Protein AF-A0A7I7LK63-F1 (afdb_monomer)

Radius of gyration: 20.05 Å; Cα contacts (8 Å, |Δi|>4): 182; chains: 1; bounding box: 41×35×53 Å

Mean predicted aligned error: 5.94 Å

Organism: NCBI:txid133549

pLDDT: mean 91.21, std 10.91, range [33.16, 98.38]

Sequence (149 aa):
MPTTNDNTATTWRDLADQLSADERAAFEHLENLAMPTAVLLDRARLEIEGRLVDIACADIPVPADATWVGKWEKNLKRDGYSRLLVWRESREPSMAVDIDGDQQCDGTVTRYISAYLGDEPKFSSSQARKLAAMLVEAADALDAMGGAI

Secondary structure (DSSP, 8-state):
------TT--SGGGGTTSS-HHHHHHHHHHHHTT--HHHHHHHHHHHHHHHHHHHHTTTSPPPTT-SEEEEEEE-SSSSSEEEEEEEEEEEETTEEEEEEEEEETTS-EEEEEEEEE-S-S---HHHHHHHHHHHHHHHHHHHHTT---

Structure (mmCIF, N/CA/C/O backbone):
data_AF-A0A7I7LK63-F1
#
_entry.id   AF-A0A7I7LK63-F1
#
loop_
_atom_site.group_PDB
_atom_site.id
_atom_site.type_symbol
_atom_site.label_atom_id
_atom_site.label_alt_id
_atom_site.label_comp_id
_atom_site.label_asym_id
_atom_site.label_entity_id
_atom_site.label_seq_id
_atom_site.pdbx_PDB_ins_code
_atom_site.Cartn_x
_atom_site.Cartn_y
_atom_site.Cartn_z
_atom_site.occupancy
_atom_site.B_iso_or_equiv
_atom_site.auth_seq_id
_atom_site.auth_comp_id
_atom_site.auth_asym_id
_atom_site.auth_atom_id
_atom_site.pdbx_PDB_model_num
ATOM 1 N N . MET A 1 1 ? 7.665 -17.507 -10.226 1.00 33.16 1 MET A N 1
ATOM 2 C CA . MET A 1 1 ? 8.318 -17.344 -11.546 1.00 33.16 1 MET A CA 1
ATOM 3 C C . MET A 1 1 ? 9.449 -16.341 -11.395 1.00 33.16 1 MET A C 1
ATOM 5 O O . MET A 1 1 ? 9.231 -15.380 -10.669 1.00 33.16 1 MET A O 1
ATOM 9 N N . PRO A 1 2 ? 10.636 -16.538 -11.989 1.00 42.31 2 PRO A N 1
ATOM 10 C CA . PRO A 1 2 ? 11.713 -15.570 -11.844 1.00 42.31 2 PRO A CA 1
ATOM 11 C C . PRO A 1 2 ? 11.460 -14.372 -12.771 1.00 42.31 2 PRO A C 1
ATOM 13 O O . PRO A 1 2 ? 11.497 -14.501 -13.994 1.00 42.31 2 PRO A O 1
ATOM 16 N N . THR A 1 3 ? 11.180 -13.213 -12.174 1.00 45.78 3 THR A N 1
ATOM 17 C CA . THR A 1 3 ? 11.246 -11.891 -12.804 1.00 45.78 3 THR A CA 1
ATOM 18 C C . THR A 1 3 ? 12.698 -11.644 -13.189 1.00 45.78 3 THR A C 1
ATOM 20 O O . THR A 1 3 ? 13.542 -11.314 -12.357 1.00 45.78 3 THR A O 1
ATOM 23 N N . THR A 1 4 ? 13.041 -11.898 -14.450 1.00 48.38 4 THR A N 1
ATOM 24 C CA . THR A 1 4 ? 14.406 -11.637 -14.906 1.00 48.38 4 THR A CA 1
ATOM 25 C C . THR A 1 4 ? 14.491 -10.143 -15.178 1.00 48.38 4 THR A C 1
ATOM 27 O O . THR A 1 4 ? 14.221 -9.698 -16.287 1.00 48.38 4 THR A O 1
ATOM 30 N N . ASN A 1 5 ? 14.806 -9.363 -14.142 1.00 56.75 5 ASN A N 1
ATOM 31 C CA . ASN A 1 5 ? 15.328 -8.019 -14.343 1.00 56.75 5 ASN A CA 1
ATOM 32 C C . ASN A 1 5 ? 16.509 -8.160 -15.300 1.00 56.75 5 ASN A C 1
ATOM 34 O O . ASN A 1 5 ? 17.444 -8.916 -15.014 1.00 56.75 5 ASN A O 1
ATOM 38 N N . ASP A 1 6 ? 16.459 -7.472 -16.439 1.00 63.91 6 ASP A N 1
ATOM 39 C CA . ASP A 1 6 ? 17.624 -7.359 -17.301 1.00 63.91 6 ASP A CA 1
ATOM 40 C C . ASP A 1 6 ? 18.682 -6.537 -16.549 1.00 63.91 6 ASP A C 1
ATOM 42 O O . ASP A 1 6 ? 18.743 -5.304 -16.594 1.00 63.91 6 ASP A O 1
ATOM 46 N N . ASN A 1 7 ? 19.490 -7.247 -15.763 1.00 68.62 7 ASN A N 1
ATOM 47 C CA . ASN A 1 7 ? 20.562 -6.680 -14.956 1.00 68.62 7 ASN A CA 1
ATOM 48 C C . ASN A 1 7 ? 21.7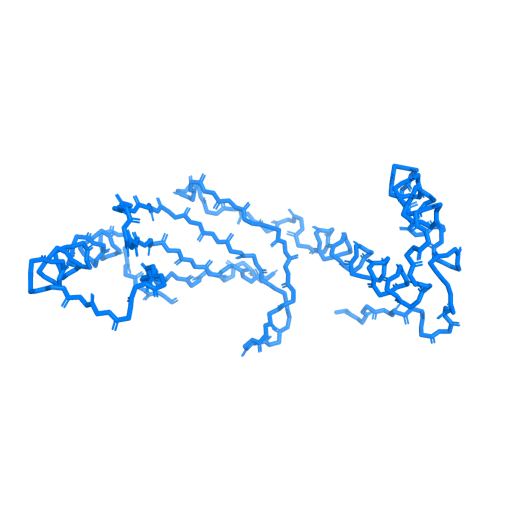14 -6.149 -15.823 1.00 68.62 7 ASN A C 1
ATOM 50 O O . ASN A 1 7 ? 22.676 -5.618 -15.271 1.00 68.62 7 ASN A O 1
ATOM 54 N N . THR A 1 8 ? 21.629 -6.277 -17.153 1.00 85.62 8 THR A N 1
ATOM 55 C CA . THR A 1 8 ? 22.589 -5.681 -18.087 1.00 85.62 8 THR A CA 1
ATOM 56 C C . THR A 1 8 ? 22.181 -4.284 -18.554 1.00 85.62 8 THR A C 1
ATOM 58 O O . THR A 1 8 ? 23.039 -3.550 -19.041 1.00 85.62 8 THR A O 1
ATOM 61 N N . ALA A 1 9 ? 20.924 -3.872 -18.335 1.00 91.69 9 ALA A N 1
ATOM 62 C CA . ALA A 1 9 ? 20.463 -2.522 -18.645 1.00 91.69 9 ALA A CA 1
ATOM 63 C C . ALA A 1 9 ? 21.244 -1.467 -17.843 1.00 91.69 9 ALA A C 1
ATOM 65 O O . ALA A 1 9 ? 21.383 -1.556 -16.616 1.00 91.69 9 ALA A O 1
ATOM 66 N N . THR A 1 10 ? 21.721 -0.444 -18.549 1.00 94.06 10 THR A N 1
ATOM 67 C CA . THR A 1 10 ? 22.496 0.682 -18.003 1.00 94.06 10 THR A CA 1
ATOM 68 C C . THR A 1 10 ? 21.709 1.989 -18.013 1.00 94.06 10 THR A C 1
ATOM 70 O O . THR A 1 10 ? 22.030 2.913 -17.265 1.00 94.06 10 THR A O 1
ATOM 73 N N . THR A 1 11 ? 20.642 2.054 -18.813 1.00 96.19 11 THR A N 1
ATOM 74 C CA . THR A 1 11 ? 19.705 3.176 -18.893 1.00 96.19 11 THR A CA 1
ATOM 75 C C . THR A 1 11 ? 18.268 2.671 -19.002 1.00 96.19 11 THR A C 1
ATOM 77 O O . THR A 1 11 ? 18.027 1.533 -19.398 1.00 96.19 11 THR A O 1
ATOM 80 N N . TRP A 1 12 ? 17.285 3.524 -18.701 1.00 96.69 12 TRP A N 1
ATOM 81 C CA . TRP A 1 12 ? 15.874 3.173 -18.907 1.00 96.69 12 TRP A CA 1
ATOM 82 C C . TRP A 1 12 ? 15.550 2.895 -20.389 1.00 96.69 12 TRP A C 1
ATOM 84 O O . TRP A 1 12 ? 14.630 2.136 -20.682 1.00 96.69 12 TRP A O 1
ATOM 94 N N . ARG A 1 13 ? 16.317 3.475 -21.328 1.00 96.62 13 ARG A N 1
ATOM 95 C CA . ARG A 1 13 ? 16.134 3.277 -22.775 1.00 96.62 13 ARG A CA 1
ATOM 96 C C . ARG A 1 13 ? 16.444 1.848 -23.212 1.00 96.62 13 ARG A C 1
ATOM 98 O O . ARG A 1 13 ? 15.820 1.375 -24.156 1.00 96.62 13 ARG A O 1
ATOM 105 N N . ASP A 1 14 ? 17.326 1.155 -22.494 1.00 96.75 14 ASP A N 1
ATOM 106 C CA . ASP A 1 14 ? 17.613 -0.268 -22.722 1.00 96.75 14 ASP A CA 1
ATOM 107 C C . ASP A 1 14 ? 16.383 -1.150 -22.426 1.00 96.75 14 ASP A C 1
ATOM 109 O O . ASP A 1 14 ? 16.304 -2.274 -22.904 1.00 96.75 14 ASP A O 1
ATOM 113 N N . LEU A 1 15 ? 15.406 -0.627 -21.672 1.00 95.94 15 LEU A N 1
ATOM 114 C CA . LEU A 1 15 ? 14.148 -1.289 -21.313 1.00 95.94 15 LEU A CA 1
ATOM 115 C C . LEU A 1 15 ? 12.938 -0.727 -22.088 1.00 95.94 15 LEU A C 1
ATOM 117 O O . LEU A 1 15 ? 11.789 -0.986 -21.730 1.00 95.94 15 LEU A O 1
ATOM 121 N N . ALA A 1 16 ? 13.158 0.095 -23.121 1.00 94.56 16 ALA A N 1
ATOM 122 C CA . ALA A 1 16 ? 12.091 0.845 -23.792 1.00 94.56 16 ALA A CA 1
ATOM 123 C C . ALA A 1 16 ? 11.047 -0.038 -24.501 1.00 94.56 16 ALA A C 1
ATOM 125 O O . ALA A 1 16 ? 9.903 0.390 -24.682 1.00 94.56 16 ALA A O 1
ATOM 126 N N . ASP A 1 17 ? 11.427 -1.249 -24.904 1.00 94.25 17 ASP A N 1
ATOM 127 C CA . ASP A 1 17 ? 10.556 -2.264 -25.504 1.00 94.25 17 ASP A CA 1
ATOM 128 C C . ASP A 1 17 ? 9.586 -2.892 -24.488 1.00 94.25 17 ASP A C 1
ATOM 130 O O . ASP A 1 17 ? 8.496 -3.331 -24.853 1.00 94.25 17 ASP A O 1
ATOM 134 N N . GLN A 1 18 ? 9.955 -2.870 -23.207 1.00 93.31 18 GLN A N 1
ATOM 135 C CA . GLN A 1 18 ? 9.140 -3.324 -22.083 1.00 93.31 18 GLN A CA 1
ATOM 136 C C . GLN A 1 18 ? 8.267 -2.208 -21.492 1.00 93.31 18 GLN A C 1
ATOM 138 O O . GLN A 1 18 ? 7.444 -2.475 -20.618 1.00 93.31 18 GLN A O 1
ATOM 143 N N . LEU A 1 19 ? 8.410 -0.969 -21.957 1.00 93.19 19 LEU A N 1
ATOM 144 C CA . LEU A 1 19 ? 7.585 0.162 -21.535 1.00 93.19 19 LEU A CA 1
ATOM 145 C C . LEU A 1 19 ? 6.461 0.425 -22.547 1.00 93.19 19 LEU A C 1
ATOM 147 O O . LEU A 1 19 ? 6.608 0.231 -23.757 1.00 93.19 19 LEU A O 1
ATOM 151 N N . SER A 1 20 ? 5.320 0.904 -22.069 1.00 91.56 20 SER A N 1
ATOM 152 C CA . SER A 1 20 ? 4.260 1.462 -22.909 1.00 91.56 20 SER A CA 1
ATOM 153 C C . SER A 1 20 ? 4.683 2.804 -23.522 1.00 91.56 20 SER A C 1
ATOM 155 O O . SER A 1 20 ? 5.693 3.403 -23.148 1.00 91.56 20 SER A O 1
ATOM 157 N N . ALA A 1 21 ? 3.916 3.294 -24.500 1.00 95.06 21 ALA A N 1
ATOM 158 C CA . ALA A 1 21 ? 4.198 4.588 -25.123 1.00 95.06 21 ALA A CA 1
ATOM 159 C C . ALA A 1 21 ? 4.117 5.752 -24.121 1.00 95.06 21 ALA A C 1
ATOM 161 O O . ALA A 1 21 ? 4.988 6.621 -24.141 1.00 95.06 21 ALA A O 1
ATOM 162 N N . ASP A 1 22 ? 3.131 5.722 -23.225 1.00 94.50 22 ASP A N 1
ATOM 163 C CA . ASP A 1 22 ? 2.928 6.768 -22.221 1.00 94.50 22 ASP A CA 1
ATOM 164 C C . ASP A 1 22 ? 4.037 6.754 -21.161 1.00 94.50 22 ASP A C 1
ATOM 166 O O . ASP A 1 22 ? 4.556 7.808 -20.795 1.00 94.50 22 ASP A O 1
ATOM 170 N N . GLU A 1 23 ? 4.472 5.569 -20.721 1.00 94.25 23 GLU A N 1
ATOM 171 C CA . GLU A 1 23 ? 5.609 5.439 -19.801 1.00 94.25 23 GLU A CA 1
ATOM 172 C C . GLU A 1 23 ? 6.893 5.967 -20.440 1.00 94.25 23 GLU A C 1
ATOM 174 O O . GLU A 1 23 ? 7.596 6.764 -19.820 1.00 94.25 23 GLU A O 1
ATOM 179 N N . ARG A 1 24 ? 7.183 5.601 -21.698 1.00 97.19 24 ARG A N 1
ATOM 180 C CA . ARG A 1 24 ? 8.347 6.147 -22.416 1.00 97.19 24 ARG A CA 1
ATOM 181 C C . ARG A 1 24 ? 8.305 7.671 -22.480 1.00 97.19 24 ARG A C 1
ATOM 183 O O . ARG A 1 24 ? 9.308 8.304 -22.169 1.00 97.19 24 ARG A O 1
ATOM 190 N N . ALA A 1 25 ? 7.158 8.258 -22.819 1.00 97.25 25 ALA A N 1
ATOM 191 C CA . ALA A 1 25 ? 7.003 9.711 -22.856 1.00 97.25 25 ALA A CA 1
ATOM 192 C C . ALA A 1 25 ? 7.238 10.354 -21.474 1.00 97.25 25 ALA A C 1
ATOM 194 O O . ALA A 1 25 ? 7.870 11.408 -21.375 1.00 97.25 25 ALA A O 1
ATOM 195 N N . ALA A 1 26 ? 6.791 9.706 -20.394 1.00 95.81 26 ALA A N 1
ATOM 196 C CA . ALA A 1 26 ? 7.059 10.159 -19.032 1.00 95.81 26 ALA A CA 1
ATOM 197 C C . ALA A 1 26 ? 8.557 10.094 -18.682 1.00 95.81 26 ALA A C 1
ATOM 199 O O . ALA A 1 26 ? 9.091 11.045 -18.108 1.00 95.81 26 ALA A O 1
ATOM 200 N N . PHE A 1 27 ? 9.259 9.022 -19.062 1.00 97.69 27 PHE A N 1
ATOM 201 C CA . PHE A 1 27 ? 10.708 8.913 -18.859 1.00 97.69 27 PHE A CA 1
ATOM 202 C C . PHE A 1 27 ? 11.492 9.942 -19.676 1.00 97.69 27 PHE A C 1
ATOM 204 O O . PHE A 1 27 ? 12.406 10.562 -19.137 1.00 97.69 27 PHE A O 1
ATOM 211 N N . GLU A 1 28 ? 11.105 10.199 -20.927 1.00 97.88 28 GLU A N 1
ATOM 212 C CA . GLU A 1 28 ? 11.697 11.263 -21.751 1.00 97.88 28 GLU A CA 1
ATOM 213 C C . GLU A 1 28 ? 11.493 12.643 -21.123 1.00 97.88 28 GLU A C 1
ATOM 215 O O . GLU A 1 28 ? 12.415 13.458 -21.086 1.00 97.88 28 GLU A O 1
ATOM 220 N N . HIS A 1 29 ? 10.306 12.910 -20.576 1.00 97.38 29 HIS A N 1
ATOM 221 C CA . HIS A 1 29 ? 10.046 14.151 -19.855 1.00 97.38 29 HIS A CA 1
ATOM 222 C C . HIS A 1 29 ? 10.945 14.300 -18.618 1.00 97.38 29 HIS A C 1
ATOM 224 O O . HIS A 1 29 ? 11.546 15.355 -18.426 1.00 97.38 29 HIS A O 1
ATOM 230 N N . LEU A 1 30 ? 11.083 13.252 -17.801 1.00 97.06 30 LEU A N 1
ATOM 231 C CA . LEU A 1 30 ? 11.937 13.278 -16.609 1.00 97.06 30 LEU A CA 1
ATOM 232 C C . LEU A 1 30 ? 13.429 13.400 -16.957 1.00 97.06 30 LEU A C 1
ATOM 234 O O . LEU A 1 30 ? 14.167 14.107 -16.271 1.00 97.06 30 LEU A O 1
ATOM 238 N N . GLU A 1 31 ? 13.873 12.755 -18.034 1.00 96.81 31 GLU A N 1
ATOM 239 C CA . GLU A 1 31 ? 15.227 12.899 -18.575 1.00 96.81 31 GLU A CA 1
ATOM 240 C C . GLU A 1 31 ? 15.500 14.346 -19.013 1.00 96.81 31 GLU A C 1
ATOM 242 O O . GLU A 1 31 ? 16.539 14.907 -18.666 1.00 96.81 31 GLU A O 1
ATOM 247 N N . ASN A 1 32 ? 14.532 15.003 -19.665 1.00 96.94 32 ASN A N 1
ATOM 248 C CA . ASN A 1 32 ? 14.617 16.425 -20.023 1.00 96.94 32 ASN A CA 1
ATOM 249 C C . ASN A 1 32 ? 14.674 17.358 -18.799 1.00 96.94 32 ASN A C 1
ATOM 251 O O . ASN A 1 32 ? 15.212 18.461 -18.892 1.00 96.94 32 ASN A O 1
ATOM 255 N N . LEU A 1 33 ? 14.161 16.917 -17.647 1.00 97.56 33 LEU A N 1
ATOM 256 C CA . LEU A 1 33 ? 14.301 17.604 -16.357 1.00 97.56 33 LEU A CA 1
ATOM 257 C C . LEU A 1 33 ? 15.631 17.288 -15.646 1.00 97.56 33 LEU A C 1
ATOM 259 O O . LEU A 1 33 ? 15.797 17.635 -14.478 1.00 97.56 33 LEU A O 1
ATOM 263 N N . ALA A 1 34 ? 16.581 16.654 -16.341 1.00 96.44 34 ALA A N 1
ATOM 264 C CA . ALA A 1 34 ? 17.901 16.281 -15.840 1.00 96.44 34 ALA A CA 1
ATOM 265 C C . ALA A 1 34 ? 17.872 15.331 -14.629 1.00 96.44 34 ALA A C 1
ATOM 267 O O . ALA A 1 34 ? 18.777 15.347 -13.789 1.00 96.44 34 ALA A O 1
ATOM 268 N N . MET A 1 35 ? 16.851 14.471 -14.542 1.00 96.62 35 MET A N 1
ATOM 269 C CA . MET A 1 35 ? 16.841 13.393 -13.557 1.00 96.62 35 MET A CA 1
ATOM 270 C C . MET A 1 35 ? 18.041 12.455 -13.767 1.00 96.62 35 MET A C 1
ATOM 272 O O . MET A 1 35 ? 18.302 12.055 -14.905 1.00 96.62 35 MET A O 1
ATOM 276 N N . PRO A 1 36 ? 18.767 12.054 -12.702 1.00 97.56 36 PRO A N 1
ATOM 277 C CA . PRO A 1 36 ? 19.903 11.156 -12.853 1.00 97.56 36 PRO A CA 1
ATOM 278 C C . PRO A 1 36 ? 19.513 9.833 -13.517 1.00 97.56 36 PRO A C 1
ATOM 280 O O . PRO A 1 36 ? 18.534 9.198 -13.127 1.00 97.56 36 PRO A O 1
ATOM 283 N N . THR A 1 37 ? 20.329 9.374 -14.468 1.00 96.00 37 THR A N 1
ATOM 284 C CA . THR A 1 37 ? 20.090 8.140 -15.236 1.00 96.00 37 THR A CA 1
ATOM 285 C C . THR A 1 37 ? 19.836 6.923 -14.350 1.00 96.00 37 THR A C 1
ATOM 287 O O . THR A 1 37 ? 18.941 6.140 -14.649 1.00 96.00 37 THR A O 1
ATOM 290 N N . ALA A 1 38 ? 20.566 6.789 -13.237 1.00 94.94 38 ALA A N 1
ATOM 291 C CA . ALA A 1 38 ? 20.364 5.698 -12.282 1.00 94.94 38 ALA A CA 1
ATOM 292 C C . ALA A 1 38 ? 18.950 5.712 -11.673 1.00 94.94 38 ALA A C 1
ATOM 294 O O . ALA A 1 38 ? 18.307 4.673 -11.598 1.00 94.94 38 ALA A O 1
ATOM 295 N N . VAL A 1 39 ? 18.426 6.895 -11.331 1.00 95.31 39 VAL A N 1
ATOM 296 C CA . VAL A 1 39 ? 17.069 7.046 -10.782 1.00 95.31 39 VAL A CA 1
ATOM 297 C C . VAL A 1 39 ? 16.014 6.681 -11.825 1.00 95.31 39 VAL A C 1
ATOM 299 O O . VAL A 1 39 ? 15.027 6.025 -11.504 1.00 95.31 39 VAL A O 1
ATOM 302 N N . LEU A 1 40 ? 16.220 7.082 -13.083 1.00 96.81 40 LEU A N 1
ATOM 303 C CA . LEU A 1 40 ? 15.313 6.724 -14.176 1.00 96.81 40 LEU A CA 1
ATOM 304 C C . LEU A 1 40 ? 15.331 5.221 -14.459 1.00 96.81 40 LEU A C 1
ATOM 306 O O . LEU A 1 40 ? 14.274 4.632 -14.657 1.00 96.81 40 LEU A O 1
ATOM 310 N N . LEU A 1 41 ? 16.510 4.598 -14.446 1.00 96.06 41 LEU A N 1
ATOM 311 C CA . LEU A 1 41 ? 16.656 3.156 -14.626 1.00 96.06 41 LEU A CA 1
ATOM 312 C C . LEU A 1 41 ? 15.970 2.373 -13.499 1.00 96.06 41 LEU A C 1
ATOM 314 O O . LEU A 1 41 ? 15.207 1.452 -13.783 1.00 96.06 41 LEU A O 1
ATOM 318 N N . ASP A 1 42 ? 16.201 2.750 -12.240 1.00 94.12 42 ASP A N 1
ATOM 319 C CA . ASP A 1 42 ? 15.568 2.093 -11.092 1.00 94.12 42 ASP A CA 1
ATOM 320 C C . ASP A 1 42 ? 14.048 2.247 -11.138 1.00 94.12 42 ASP A C 1
ATOM 322 O O . ASP A 1 42 ? 13.317 1.281 -10.930 1.00 94.12 42 ASP A O 1
ATOM 326 N N . ARG A 1 43 ? 13.556 3.433 -11.508 1.00 94.25 43 ARG A N 1
ATOM 327 C CA . ARG A 1 43 ? 12.124 3.645 -11.704 1.00 94.25 43 ARG A CA 1
ATOM 328 C C . ARG A 1 43 ? 11.565 2.796 -12.848 1.00 94.25 43 ARG A C 1
ATOM 330 O O . ARG A 1 43 ? 10.526 2.181 -12.660 1.00 94.25 43 ARG A O 1
ATOM 337 N N . ALA A 1 44 ? 12.230 2.719 -14.001 1.00 94.88 44 ALA A N 1
ATOM 338 C CA . ALA A 1 44 ? 11.771 1.886 -15.118 1.00 94.88 44 ALA A CA 1
ATOM 339 C C . ALA A 1 44 ? 11.674 0.407 -14.725 1.00 94.88 44 ALA A C 1
ATOM 341 O O . ALA A 1 44 ? 10.688 -0.249 -15.053 1.00 94.88 44 ALA A O 1
ATOM 342 N N . ARG A 1 45 ? 12.650 -0.094 -13.957 1.00 92.88 45 ARG A N 1
ATOM 343 C CA . ARG A 1 45 ? 12.607 -1.448 -13.392 1.00 92.88 45 ARG A CA 1
ATOM 344 C C . ARG A 1 45 ? 11.397 -1.646 -12.482 1.00 92.88 45 ARG A C 1
ATOM 346 O O . ARG A 1 45 ? 10.708 -2.643 -12.645 1.00 92.88 45 ARG A O 1
ATOM 353 N N . LEU A 1 46 ? 11.111 -0.696 -11.588 1.00 89.88 46 LEU A N 1
ATOM 354 C CA . LEU A 1 46 ? 9.954 -0.770 -10.688 1.00 89.88 46 LEU A CA 1
ATOM 355 C C . LEU A 1 46 ? 8.614 -0.759 -11.438 1.00 89.88 46 LEU A C 1
ATOM 357 O O . LEU A 1 46 ? 7.732 -1.538 -11.093 1.00 89.88 46 LEU A O 1
ATOM 361 N N . GLU A 1 47 ? 8.457 0.080 -12.467 1.00 90.69 47 GLU A N 1
ATOM 362 C CA . GLU A 1 47 ? 7.217 0.134 -13.262 1.00 90.69 47 GLU A CA 1
ATOM 363 C C . GLU A 1 47 ? 7.012 -1.173 -14.054 1.00 90.69 47 GLU A C 1
ATOM 365 O O . GLU A 1 47 ? 5.922 -1.748 -14.053 1.00 90.69 47 GLU A O 1
ATOM 370 N N . ILE A 1 48 ? 8.076 -1.701 -14.677 1.00 91.94 48 ILE A N 1
ATOM 371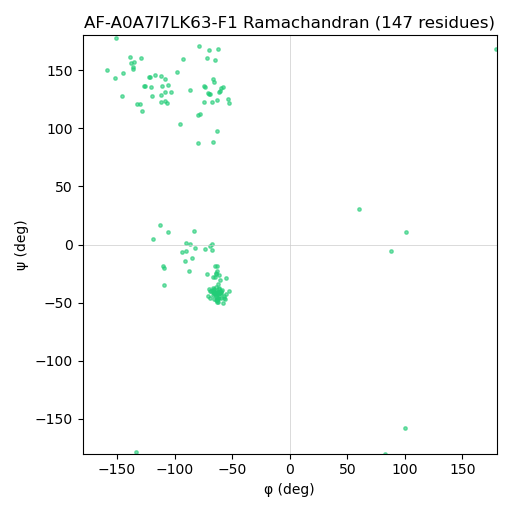 C CA . ILE A 1 48 ? 8.031 -2.984 -15.398 1.00 91.94 48 ILE A CA 1
ATOM 372 C C . ILE A 1 48 ? 7.722 -4.133 -14.437 1.00 91.94 48 ILE A C 1
ATOM 374 O O . ILE A 1 48 ? 6.848 -4.950 -14.727 1.00 91.94 48 ILE A O 1
ATOM 378 N N . GLU A 1 49 ? 8.415 -4.197 -13.299 1.00 90.25 49 GLU A N 1
ATOM 379 C CA . GLU A 1 49 ? 8.185 -5.202 -12.262 1.00 90.25 49 GLU A CA 1
ATOM 380 C C . GLU A 1 49 ? 6.735 -5.142 -11.769 1.00 90.25 49 GLU A C 1
ATOM 382 O O . GLU A 1 49 ? 6.046 -6.161 -11.805 1.00 90.25 49 GLU A O 1
ATOM 387 N N . GLY A 1 50 ? 6.241 -3.954 -11.407 1.00 88.62 50 GLY A N 1
ATOM 388 C CA . GLY A 1 50 ? 4.861 -3.748 -10.967 1.00 88.62 50 GLY A CA 1
ATOM 389 C C . GLY A 1 50 ? 3.843 -4.232 -11.999 1.00 88.62 50 GLY A C 1
ATOM 390 O O . GLY A 1 50 ? 2.954 -5.014 -11.670 1.00 88.62 50 GLY A O 1
ATOM 391 N N . ARG A 1 51 ? 4.025 -3.882 -13.277 1.00 89.50 51 ARG A N 1
ATOM 392 C CA . ARG A 1 51 ? 3.137 -4.337 -14.357 1.00 89.50 51 ARG A CA 1
ATOM 393 C C . ARG A 1 51 ? 3.174 -5.853 -14.560 1.00 89.50 51 ARG A C 1
ATOM 395 O O . ARG A 1 51 ? 2.138 -6.462 -14.820 1.00 89.50 51 ARG A O 1
ATOM 402 N N . LEU A 1 52 ? 4.349 -6.480 -14.477 1.00 90.94 52 LEU A N 1
ATOM 403 C CA . LEU A 1 52 ? 4.469 -7.939 -14.582 1.00 90.94 52 LEU A CA 1
ATOM 404 C C . LEU A 1 52 ? 3.748 -8.646 -13.431 1.00 90.94 52 LEU A C 1
ATOM 406 O O . LEU A 1 52 ? 3.142 -9.695 -13.646 1.00 90.94 52 LEU A O 1
ATOM 410 N N . VAL A 1 53 ? 3.785 -8.065 -12.235 1.00 92.62 53 VAL A N 1
ATOM 411 C CA . VAL A 1 53 ? 3.070 -8.580 -11.064 1.00 92.62 53 VAL A CA 1
ATOM 412 C C . VAL A 1 53 ? 1.567 -8.379 -11.214 1.00 92.62 53 VAL A C 1
ATOM 414 O O . VAL A 1 53 ? 0.821 -9.328 -10.993 1.00 92.62 53 VAL A O 1
ATOM 417 N N . ASP A 1 54 ? 1.121 -7.206 -11.670 1.00 90.25 54 ASP A N 1
ATOM 418 C CA . ASP A 1 54 ? -0.293 -6.947 -11.963 1.00 90.25 54 ASP A CA 1
ATOM 419 C C . ASP A 1 54 ? -0.850 -7.983 -12.953 1.00 90.25 54 ASP A C 1
ATOM 421 O O . ASP A 1 54 ? -1.939 -8.511 -12.743 1.00 90.25 54 ASP A O 1
ATOM 425 N N . ILE A 1 55 ? -0.085 -8.335 -13.997 1.00 90.94 55 ILE A N 1
ATOM 426 C CA . ILE A 1 55 ? -0.448 -9.399 -14.948 1.00 90.94 55 ILE A CA 1
ATOM 427 C C . ILE A 1 55 ? -0.471 -10.768 -14.259 1.00 90.94 55 ILE A C 1
ATOM 429 O O . ILE A 1 55 ? -1.416 -11.533 -14.442 1.00 90.94 55 ILE A O 1
ATOM 433 N N . ALA A 1 56 ? 0.560 -11.095 -13.477 1.00 92.12 56 ALA A N 1
ATOM 434 C CA . ALA A 1 56 ? 0.675 -12.393 -12.814 1.00 92.12 56 ALA A CA 1
ATOM 435 C C . A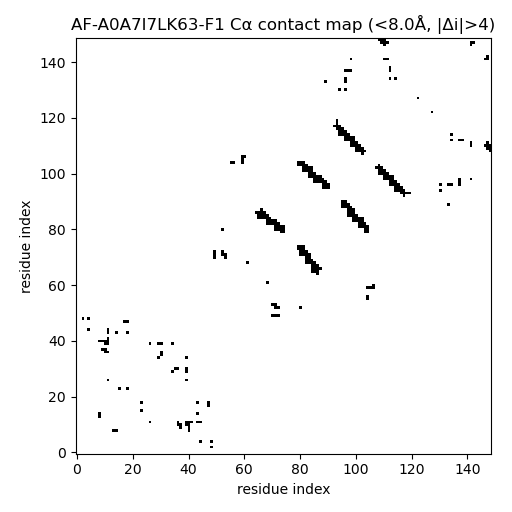LA A 1 56 ? -0.424 -12.634 -11.767 1.00 92.12 56 ALA A C 1
ATOM 437 O O . ALA A 1 56 ? -0.780 -13.784 -11.517 1.00 92.12 56 ALA A O 1
ATOM 438 N N . CYS A 1 57 ? -0.957 -11.567 -11.172 1.00 94.88 57 CYS A N 1
ATOM 439 C CA . CYS A 1 57 ? -1.959 -11.616 -10.111 1.00 94.88 57 CYS A CA 1
ATOM 440 C C . CYS A 1 57 ? -3.324 -11.064 -10.574 1.00 94.88 57 CYS A C 1
ATOM 442 O O . CYS A 1 57 ? -4.185 -10.768 -9.744 1.00 94.88 57 CYS A O 1
ATOM 444 N N . ALA A 1 58 ? -3.539 -10.944 -11.893 1.00 94.00 58 ALA A N 1
ATOM 445 C CA . ALA A 1 58 ? -4.749 -10.373 -12.493 1.00 94.00 58 ALA A CA 1
ATOM 446 C C . ALA A 1 58 ? -6.024 -11.165 -12.160 1.00 94.00 58 ALA A C 1
ATOM 448 O O . ALA A 1 58 ? -7.090 -10.577 -11.986 1.00 94.00 58 ALA A O 1
ATOM 449 N N . ASP A 1 59 ? -5.905 -12.489 -12.030 1.00 95.06 59 ASP A N 1
ATOM 450 C CA . ASP A 1 59 ? -7.033 -13.382 -11.743 1.00 95.06 59 ASP A CA 1
ATOM 451 C C . ASP A 1 59 ? -7.394 -13.440 -10.249 1.00 95.06 59 ASP A C 1
ATOM 453 O O . ASP A 1 59 ? -8.352 -14.115 -9.868 1.00 95.06 59 ASP A O 1
ATOM 457 N N . ILE A 1 60 ? -6.644 -12.748 -9.384 1.00 96.81 60 ILE A N 1
ATOM 458 C CA . ILE A 1 60 ? -6.879 -12.766 -7.941 1.00 96.81 60 ILE A CA 1
ATOM 459 C C . ILE A 1 60 ? -8.033 -11.815 -7.593 1.00 96.81 60 ILE A C 1
ATOM 461 O O . ILE A 1 60 ? -7.878 -10.586 -7.678 1.00 96.81 60 ILE A O 1
ATOM 465 N N . PRO A 1 61 ? -9.195 -12.347 -7.164 1.00 96.56 61 PRO A N 1
ATOM 466 C CA . PRO A 1 61 ? -10.366 -11.527 -6.914 1.00 96.56 61 PRO A CA 1
ATOM 467 C C . PRO A 1 61 ? -10.119 -10.575 -5.743 1.00 96.56 61 PRO A C 1
ATOM 469 O O . PRO A 1 61 ? -9.522 -10.935 -4.727 1.00 96.56 61 PRO A O 1
ATOM 472 N N . VAL A 1 62 ? -10.608 -9.346 -5.881 1.00 95.75 62 VAL A N 1
ATOM 473 C CA . VAL A 1 62 ? -10.675 -8.396 -4.769 1.00 95.75 62 VAL A CA 1
ATOM 474 C C . VAL A 1 62 ? -11.809 -8.835 -3.831 1.00 95.75 62 VAL A C 1
ATOM 476 O O . VAL A 1 62 ? -12.895 -9.158 -4.323 1.00 95.75 62 VAL A O 1
ATOM 479 N N . PRO A 1 63 ? -11.611 -8.828 -2.501 1.00 94.75 63 PRO A N 1
ATOM 480 C CA . PRO A 1 63 ? -12.708 -8.966 -1.548 1.00 94.75 63 PRO A CA 1
ATOM 481 C C . PRO A 1 63 ? -13.807 -7.932 -1.818 1.00 94.75 63 PRO A C 1
ATOM 483 O O . PRO A 1 63 ? -13.541 -6.735 -1.882 1.00 94.75 63 PRO A O 1
ATOM 486 N N . ALA A 1 64 ? -15.047 -8.392 -1.998 1.00 93.06 64 ALA A N 1
ATOM 487 C CA . ALA A 1 64 ? -16.155 -7.541 -2.447 1.00 93.06 64 ALA A CA 1
ATOM 488 C C . ALA A 1 64 ? -16.507 -6.400 -1.472 1.00 93.06 64 ALA A C 1
ATOM 490 O O . ALA A 1 64 ? -17.193 -5.454 -1.850 1.00 93.06 64 ALA A O 1
ATOM 491 N N . ASP A 1 65 ? -16.069 -6.515 -0.221 1.00 93.69 65 ASP A N 1
ATOM 492 C CA . ASP A 1 65 ? -16.283 -5.568 0.867 1.00 93.69 65 ASP A CA 1
ATOM 493 C C . ASP A 1 65 ? -15.143 -4.547 1.031 1.00 93.69 65 ASP A C 1
ATOM 495 O O . ASP A 1 65 ? -15.280 -3.626 1.836 1.00 93.69 65 ASP A O 1
ATOM 499 N N . ALA A 1 66 ? -14.037 -4.675 0.287 1.00 96.50 66 ALA A N 1
ATOM 500 C CA . ALA A 1 66 ? -12.966 -3.682 0.300 1.00 96.50 66 ALA A CA 1
ATOM 501 C C . ALA A 1 66 ? -13.438 -2.377 -0.368 1.00 96.50 66 ALA A C 1
ATOM 503 O O . ALA A 1 66 ? -13.953 -2.376 -1.487 1.00 96.50 66 ALA A O 1
ATOM 504 N N . THR A 1 67 ? -13.243 -1.251 0.312 1.00 96.94 67 THR A N 1
ATOM 505 C CA . THR A 1 67 ? -13.613 0.090 -0.161 1.00 96.94 67 THR A CA 1
ATOM 506 C C . THR A 1 67 ? -12.511 0.740 -0.990 1.00 96.94 67 THR A C 1
ATOM 508 O O . THR A 1 67 ? -12.794 1.615 -1.810 1.00 96.94 67 THR A O 1
ATOM 511 N N . TRP A 1 68 ? -11.264 0.303 -0.809 1.00 97.19 68 TRP A N 1
ATOM 512 C CA . TRP A 1 68 ? -10.120 0.745 -1.598 1.00 97.19 68 TRP A CA 1
ATOM 513 C C . TRP A 1 68 ? -9.121 -0.394 -1.819 1.00 97.19 68 TRP A C 1
ATOM 515 O O . TRP A 1 68 ? -8.950 -1.274 -0.973 1.00 97.19 68 TRP A O 1
ATOM 525 N N . VAL A 1 69 ? -8.461 -0.360 -2.980 1.00 96.81 69 VAL A N 1
ATOM 526 C CA . VAL A 1 69 ? -7.522 -1.383 -3.448 1.00 96.81 69 VAL A CA 1
ATOM 527 C C . VAL A 1 69 ? -6.257 -0.699 -3.948 1.00 96.81 69 VAL A C 1
ATOM 529 O O . VAL A 1 69 ? -6.304 0.112 -4.875 1.00 96.81 69 VAL A O 1
ATOM 532 N N . GLY A 1 70 ? -5.128 -1.045 -3.341 1.00 94.31 70 GLY A N 1
ATOM 533 C CA . GLY A 1 70 ? -3.806 -0.618 -3.768 1.00 94.31 70 GLY A CA 1
ATOM 534 C C . GLY A 1 70 ? -3.288 -1.416 -4.960 1.00 94.31 70 GLY A C 1
ATOM 535 O O . GLY A 1 70 ? -3.857 -2.434 -5.365 1.00 94.31 70 GLY A O 1
ATOM 536 N N . LYS A 1 71 ? -2.168 -0.954 -5.515 1.00 92.44 71 LYS A N 1
ATOM 537 C CA . LYS A 1 71 ? -1.415 -1.714 -6.518 1.00 92.44 71 LYS A CA 1
ATOM 538 C C . LYS A 1 71 ? -0.713 -2.903 -5.866 1.00 92.44 71 LYS A C 1
ATOM 540 O O . LYS A 1 71 ? -0.507 -2.919 -4.651 1.00 92.44 71 LYS A O 1
ATOM 545 N N . TRP A 1 72 ? -0.337 -3.887 -6.676 1.00 94.00 72 TRP A N 1
ATOM 546 C CA . TRP A 1 72 ? 0.570 -4.926 -6.217 1.00 94.00 72 TRP A CA 1
ATOM 547 C C . TRP A 1 72 ? 1.970 -4.350 -6.025 1.00 94.00 72 TRP A C 1
ATOM 549 O O . TRP A 1 72 ? 2.525 -3.701 -6.909 1.00 94.00 72 TRP A O 1
ATOM 559 N N . GLU A 1 73 ? 2.550 -4.604 -4.860 1.00 91.38 73 GLU A N 1
ATOM 560 C CA . GLU A 1 73 ? 3.865 -4.108 -4.481 1.00 91.38 73 GLU A CA 1
ATOM 561 C C . GLU A 1 73 ? 4.680 -5.226 -3.842 1.00 91.38 73 GLU A C 1
ATOM 563 O O . GLU A 1 73 ? 4.147 -6.215 -3.327 1.00 91.38 73 GLU A O 1
ATOM 568 N N . LYS A 1 74 ? 6.005 -5.086 -3.885 1.00 90.00 74 LYS A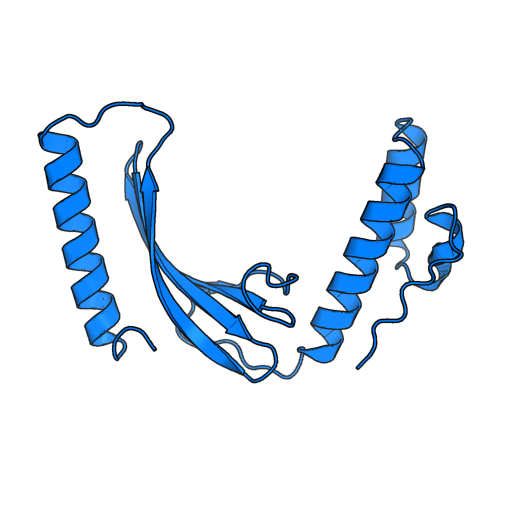 N 1
ATOM 569 C CA . LYS A 1 74 ? 6.897 -6.055 -3.256 1.00 90.00 74 LYS A CA 1
ATOM 570 C C . LYS A 1 74 ? 6.651 -6.064 -1.753 1.00 90.00 74 LYS A C 1
ATOM 572 O O . LYS A 1 74 ? 6.774 -5.034 -1.089 1.00 90.00 74 LYS A O 1
ATOM 577 N N . ASN A 1 75 ? 6.348 -7.235 -1.205 1.00 85.88 75 ASN A N 1
ATOM 578 C CA . ASN A 1 75 ? 6.154 -7.358 0.227 1.00 85.88 75 ASN A CA 1
ATOM 579 C C . ASN A 1 75 ? 7.522 -7.297 0.926 1.00 85.88 75 ASN A C 1
ATOM 581 O O . ASN A 1 75 ? 8.436 -8.058 0.621 1.00 85.88 75 ASN A O 1
ATOM 585 N N . LEU A 1 76 ? 7.688 -6.348 1.851 1.00 84.75 76 LEU A N 1
ATOM 586 C CA . LEU A 1 76 ? 8.950 -6.169 2.581 1.00 84.75 76 LEU A CA 1
ATOM 587 C C . LEU A 1 76 ? 9.069 -7.083 3.811 1.00 84.75 76 LEU A C 1
ATOM 589 O O . LEU A 1 76 ? 10.139 -7.166 4.409 1.00 84.75 76 LEU A O 1
ATOM 593 N N . LYS A 1 77 ? 7.974 -7.733 4.221 1.00 82.31 77 LYS A N 1
ATOM 594 C CA . LYS A 1 77 ? 7.886 -8.570 5.430 1.00 82.31 77 LYS A CA 1
ATOM 595 C C . LYS A 1 77 ? 7.766 -10.065 5.118 1.00 82.31 77 LYS A C 1
ATOM 597 O O . LYS A 1 77 ? 8.014 -10.882 6.001 1.00 82.31 77 LYS A O 1
ATOM 602 N N . ARG A 1 78 ? 7.343 -10.421 3.906 1.00 81.38 78 ARG A N 1
ATOM 603 C CA . ARG A 1 78 ? 7.117 -11.788 3.420 1.00 81.38 78 ARG A CA 1
ATOM 604 C C . ARG A 1 78 ? 7.646 -11.901 1.994 1.00 81.38 78 ARG A C 1
ATOM 606 O O . ARG A 1 78 ? 7.734 -10.897 1.297 1.00 81.38 78 ARG A O 1
ATOM 613 N N . ASP A 1 79 ? 7.971 -13.112 1.562 1.00 84.69 79 ASP A N 1
ATOM 614 C CA . ASP A 1 79 ? 8.332 -13.339 0.166 1.00 84.69 79 ASP A CA 1
ATOM 615 C C . ASP A 1 79 ? 7.123 -13.109 -0.749 1.00 84.69 79 ASP A C 1
ATOM 617 O O . ASP A 1 79 ? 5.999 -13.486 -0.422 1.00 84.69 79 ASP A O 1
ATOM 621 N N . GLY A 1 80 ? 7.375 -12.529 -1.923 1.00 90.19 80 GLY A N 1
ATOM 622 C CA . GLY A 1 80 ? 6.359 -12.286 -2.942 1.00 90.19 80 GLY A CA 1
ATOM 623 C C . GLY A 1 80 ? 5.842 -10.849 -2.973 1.00 90.19 80 GLY A C 1
ATOM 624 O O . GLY A 1 80 ? 6.519 -9.902 -2.564 1.00 90.19 80 GLY A O 1
ATOM 625 N N . TYR A 1 81 ? 4.646 -10.701 -3.532 1.00 93.69 81 TYR A N 1
ATOM 626 C CA . TYR A 1 81 ? 3.984 -9.420 -3.734 1.00 93.69 81 TYR A CA 1
ATOM 627 C C . TYR A 1 81 ? 2.642 -9.419 -3.025 1.00 93.69 81 TYR A C 1
ATOM 629 O O . TYR A 1 81 ? 1.935 -10.429 -2.995 1.00 93.69 81 TYR A O 1
ATOM 637 N N . SER A 1 82 ? 2.290 -8.257 -2.496 1.00 95.75 82 SER A N 1
ATOM 638 C CA . SER A 1 82 ? 1.007 -8.017 -1.859 1.00 95.75 82 SER A CA 1
ATOM 639 C C . SER A 1 82 ? 0.434 -6.681 -2.292 1.00 95.75 82 SER A C 1
ATOM 641 O O . SER A 1 82 ? 1.189 -5.760 -2.590 1.00 95.75 82 SER A O 1
ATOM 643 N N . ARG A 1 83 ? -0.889 -6.551 -2.266 1.00 95.56 83 ARG A N 1
ATOM 644 C CA . ARG A 1 83 ? -1.562 -5.253 -2.368 1.00 95.56 83 ARG A CA 1
ATOM 645 C C . ARG A 1 83 ? -2.236 -4.893 -1.055 1.00 95.56 83 ARG A C 1
ATOM 647 O O . ARG A 1 83 ? -2.751 -5.774 -0.366 1.00 95.56 83 ARG A O 1
ATOM 654 N N . LEU A 1 84 ? -2.240 -3.604 -0.735 1.00 95.88 84 LEU A N 1
ATOM 655 C CA . LEU A 1 84 ? -2.993 -3.068 0.394 1.00 95.88 84 LEU A CA 1
ATOM 656 C C . LEU A 1 84 ? -4.486 -3.039 0.046 1.00 95.88 84 LEU A C 1
ATOM 658 O O . LEU A 1 84 ? -4.869 -2.632 -1.051 1.00 95.88 84 LEU A O 1
ATOM 662 N N . LEU A 1 85 ? -5.321 -3.448 0.988 1.00 97.38 85 LEU A N 1
ATOM 663 C CA . LEU A 1 85 ? -6.773 -3.347 0.936 1.00 97.38 85 LEU A CA 1
ATOM 664 C C . LEU A 1 85 ? -7.251 -2.540 2.139 1.00 97.38 85 LEU A C 1
ATOM 666 O O . LEU A 1 85 ? -6.687 -2.665 3.223 1.00 97.38 85 LEU A O 1
ATOM 670 N N . VAL A 1 86 ? -8.301 -1.743 1.956 1.00 97.81 86 VAL A N 1
ATOM 671 C CA . VAL A 1 86 ? -8.946 -0.994 3.043 1.00 97.81 86 VAL A CA 1
ATOM 672 C C . VAL A 1 86 ? -10.429 -1.335 3.053 1.00 97.81 86 VAL A C 1
ATOM 674 O O . VAL A 1 86 ? -11.060 -1.385 1.999 1.00 97.81 86 VAL A O 1
ATOM 677 N N . TRP A 1 87 ? -10.979 -1.569 4.242 1.00 97.62 87 TRP A N 1
ATOM 678 C CA . TRP A 1 87 ? -12.406 -1.832 4.465 1.00 97.62 87 TRP A CA 1
ATOM 679 C C . TRP A 1 87 ? -13.097 -0.675 5.170 1.00 97.62 87 TRP A C 1
ATOM 681 O O . TRP A 1 87 ? -14.272 -0.397 4.927 1.00 97.62 87 TRP A O 1
ATOM 691 N N . ARG A 1 88 ? -12.386 -0.002 6.076 1.00 97.00 88 ARG A N 1
ATOM 692 C CA . ARG A 1 88 ? -12.939 1.108 6.844 1.00 97.00 88 ARG A CA 1
ATOM 693 C C . ARG A 1 88 ? -11.848 2.080 7.233 1.00 97.00 88 ARG A C 1
ATOM 695 O O . ARG A 1 88 ? -10.762 1.666 7.610 1.00 97.00 88 ARG A O 1
ATOM 702 N N . GLU A 1 89 ? -12.198 3.355 7.223 1.00 96.69 89 GLU A N 1
ATOM 703 C CA . GLU A 1 89 ? -11.328 4.436 7.663 1.00 96.69 89 GLU A CA 1
ATOM 704 C C . GLU A 1 89 ? -12.068 5.273 8.702 1.00 96.69 89 GLU A C 1
ATOM 706 O O . GLU A 1 89 ? -13.250 5.596 8.538 1.00 96.69 89 GLU A O 1
ATOM 711 N N . SER A 1 90 ? -11.375 5.638 9.775 1.00 96.38 90 SER A N 1
ATOM 712 C CA . SER A 1 90 ? -11.865 6.572 10.784 1.00 96.38 90 SER A CA 1
ATOM 713 C C . SER A 1 90 ? -10.812 7.646 10.994 1.00 96.38 90 SER A C 1
ATOM 715 O O . SER A 1 90 ? -9.701 7.357 11.430 1.00 96.38 90 SER A O 1
ATOM 717 N N . ARG A 1 91 ? -11.133 8.895 10.644 1.00 94.81 91 ARG A N 1
ATOM 718 C CA . ARG A 1 91 ? -10.159 9.992 10.562 1.00 94.81 91 ARG A CA 1
ATOM 719 C C . ARG A 1 91 ? -10.527 11.143 11.496 1.00 94.81 91 ARG A C 1
ATOM 721 O O . ARG A 1 91 ? -11.664 11.602 11.526 1.00 94.81 91 ARG A O 1
ATOM 728 N N . GLU A 1 92 ? -9.523 11.651 12.192 1.00 91.31 92 GLU A N 1
ATOM 729 C CA . GLU A 1 92 ? -9.507 12.881 12.986 1.00 91.31 92 GLU A CA 1
ATOM 730 C C . GLU A 1 92 ? -8.280 13.716 12.548 1.00 91.31 92 GLU A C 1
ATOM 732 O O . GLU A 1 92 ? -7.336 13.167 11.976 1.00 91.31 92 GLU A O 1
ATOM 737 N N . PRO A 1 93 ? -8.222 15.038 12.805 1.00 89.12 93 PRO A N 1
ATOM 738 C CA . PRO A 1 93 ? -7.150 15.896 12.281 1.00 89.12 93 PRO A CA 1
ATOM 739 C C . PRO A 1 93 ? -5.717 15.454 12.620 1.00 89.12 93 PRO A C 1
ATOM 741 O O . PRO A 1 93 ? -4.799 15.740 11.859 1.00 89.12 93 PRO A O 1
ATOM 744 N N . SER A 1 94 ? -5.515 14.776 13.754 1.00 90.12 94 SER A N 1
ATOM 745 C CA . SER A 1 94 ? -4.193 14.346 14.233 1.00 90.12 94 SER A CA 1
ATOM 746 C C . SER A 1 94 ? -4.046 12.828 14.365 1.00 90.12 94 SER A C 1
ATOM 748 O O . SER A 1 94 ? -3.051 12.366 14.923 1.00 90.12 94 SER A O 1
ATOM 750 N N . MET A 1 95 ? -5.050 12.046 13.960 1.00 93.75 95 MET A N 1
ATOM 751 C CA . MET A 1 95 ? -5.010 10.588 14.070 1.00 93.75 95 MET A CA 1
ATOM 752 C C . MET A 1 95 ? -5.995 9.924 13.111 1.00 93.75 95 MET A C 1
ATOM 754 O O . MET A 1 95 ? -7.064 10.462 12.838 1.00 93.75 95 MET A O 1
ATOM 758 N N . ALA A 1 96 ? -5.672 8.725 12.655 1.00 95.88 96 ALA A N 1
ATOM 759 C CA . ALA A 1 96 ? -6.596 7.864 11.941 1.00 95.88 96 ALA A CA 1
ATOM 760 C C . ALA A 1 96 ? -6.477 6.428 12.449 1.00 95.88 96 ALA A C 1
ATOM 762 O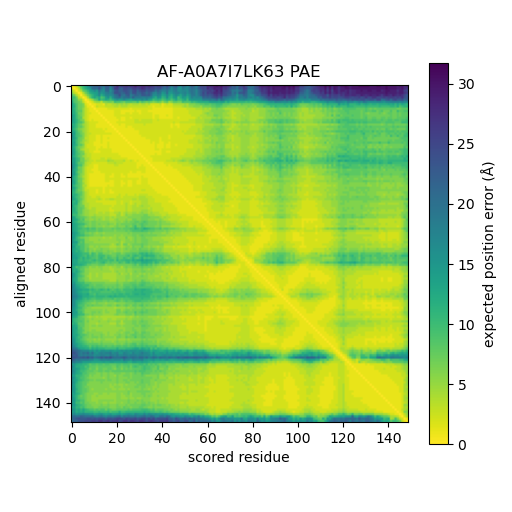 O . ALA A 1 96 ? -5.419 6.012 12.925 1.00 95.88 96 ALA A O 1
ATOM 763 N N . VAL A 1 97 ? -7.574 5.689 12.360 1.00 97.88 97 VAL A N 1
ATOM 764 C CA . VAL A 1 97 ? -7.624 4.251 12.600 1.00 97.88 97 VAL A CA 1
ATOM 765 C C . VAL A 1 97 ? -8.343 3.627 11.421 1.00 97.88 97 VAL A C 1
ATOM 767 O O . VAL A 1 97 ? -9.510 3.945 11.177 1.00 97.88 97 VAL A O 1
ATOM 770 N N . ASP A 1 98 ? -7.654 2.729 10.733 1.00 97.88 98 ASP A N 1
ATOM 771 C CA . ASP A 1 98 ? -8.166 2.052 9.552 1.00 97.88 98 ASP A CA 1
ATOM 772 C C . ASP A 1 98 ? -8.264 0.545 9.831 1.00 97.88 98 ASP A C 1
ATOM 774 O O . ASP A 1 98 ? -7.456 -0.022 10.573 1.00 97.88 98 ASP A O 1
ATOM 778 N N . ILE A 1 99 ? -9.278 -0.097 9.251 1.00 98.12 99 ILE A N 1
ATOM 779 C CA . ILE A 1 99 ? -9.312 -1.551 9.079 1.00 98.12 99 ILE A CA 1
ATOM 780 C C . ILE A 1 99 ? -8.788 -1.806 7.676 1.00 98.12 99 ILE A C 1
ATOM 782 O O . ILE A 1 99 ? -9.488 -1.570 6.684 1.00 98.12 99 ILE A O 1
ATOM 786 N N . ASP A 1 100 ? -7.550 -2.260 7.614 1.00 97.56 100 ASP A N 1
ATOM 787 C CA . ASP A 1 100 ? -6.810 -2.499 6.389 1.00 97.56 100 ASP A CA 1
ATOM 788 C C . ASP A 1 100 ? -6.111 -3.859 6.440 1.00 97.56 100 ASP A C 1
ATOM 790 O O . ASP A 1 100 ? -6.329 -4.674 7.341 1.00 97.56 100 ASP A O 1
ATOM 794 N N . GLY A 1 101 ? -5.370 -4.182 5.390 1.00 95.50 101 GLY A N 1
ATOM 795 C CA . GLY A 1 101 ? -4.831 -5.519 5.248 1.00 95.50 101 GLY A CA 1
ATOM 796 C C . GLY A 1 101 ? -4.034 -5.731 3.983 1.00 95.50 101 GLY A C 1
ATOM 797 O O . GLY A 1 101 ? -4.079 -4.926 3.055 1.00 95.50 101 GLY A O 1
ATOM 798 N N . ASP A 1 102 ? -3.327 -6.849 3.932 1.00 95.44 102 ASP A N 1
ATOM 799 C CA . ASP A 1 102 ? -2.615 -7.287 2.744 1.00 95.44 102 ASP A CA 1
ATOM 800 C C . ASP A 1 102 ? -3.337 -8.455 2.072 1.00 95.44 102 ASP A C 1
ATOM 802 O O . ASP A 1 102 ? -3.806 -9.387 2.727 1.00 95.44 102 ASP A O 1
ATOM 806 N N . GLN A 1 103 ? -3.416 -8.405 0.743 1.00 96.00 103 GLN A N 1
ATOM 807 C CA . GLN A 1 103 ? -3.753 -9.561 -0.075 1.00 96.00 103 GLN A CA 1
ATOM 808 C C . GLN A 1 103 ? -2.515 -10.029 -0.827 1.00 96.00 103 GLN A C 1
ATOM 810 O O . GLN A 1 103 ? -1.845 -9.216 -1.460 1.00 96.00 103 GLN A O 1
ATOM 815 N N . GLN A 1 104 ? -2.237 -11.328 -0.772 1.00 95.00 104 GLN A N 1
ATOM 816 C CA . GLN A 1 104 ? -1.137 -11.993 -1.469 1.00 95.00 104 GLN A CA 1
ATOM 817 C C . GLN A 1 104 ? -1.594 -12.524 -2.834 1.00 95.00 104 GLN A C 1
ATOM 819 O O . GLN A 1 104 ? -2.783 -12.757 -3.061 1.00 95.00 104 GLN A O 1
ATOM 824 N N . CYS A 1 105 ? -0.651 -12.767 -3.747 1.00 94.25 105 CYS A N 1
ATOM 825 C CA . CYS A 1 105 ? -0.956 -13.297 -5.084 1.00 94.25 105 CYS A CA 1
ATOM 826 C C . CYS A 1 105 ? -1.486 -14.745 -5.098 1.00 94.25 105 CYS A C 1
ATOM 828 O O . CYS A 1 105 ? -1.852 -15.241 -6.157 1.00 94.25 105 CYS A O 1
ATOM 830 N N . ASP A 1 106 ? -1.543 -15.433 -3.956 1.00 92.88 106 ASP A N 1
ATOM 831 C CA . ASP A 1 106 ? -2.255 -16.710 -3.805 1.00 92.88 106 ASP A CA 1
ATOM 832 C C . ASP A 1 106 ? -3.728 -16.529 -3.380 1.00 92.88 106 ASP A C 1
ATOM 834 O O . ASP A 1 106 ? -4.459 -17.504 -3.213 1.00 92.88 106 ASP A O 1
ATOM 838 N N . GLY A 1 107 ? -4.173 -15.278 -3.224 1.00 94.31 107 GLY A N 1
ATOM 839 C CA . GLY A 1 107 ? -5.514 -14.911 -2.788 1.00 94.31 107 GLY A CA 1
ATOM 840 C C . GLY A 1 107 ? -5.686 -14.812 -1.275 1.00 94.31 107 GLY A C 1
ATOM 841 O O . GLY A 1 107 ? -6.746 -14.359 -0.842 1.00 94.31 107 GLY A O 1
ATOM 842 N N . THR A 1 108 ? -4.678 -15.171 -0.474 1.00 93.94 108 THR A N 1
ATOM 843 C CA . THR A 1 108 ? -4.719 -15.028 0.987 1.00 93.94 108 THR A CA 1
ATOM 844 C C . THR A 1 108 ? -4.887 -13.564 1.360 1.00 93.94 108 THR A C 1
ATOM 846 O O . THR A 1 108 ? -4.177 -12.703 0.842 1.00 93.94 108 THR A O 1
ATOM 849 N N . VAL A 1 109 ? -5.819 -13.293 2.272 1.00 94.44 109 VAL A N 1
ATOM 850 C CA . VAL A 1 109 ? -6.091 -11.957 2.803 1.00 94.44 109 VAL A CA 1
ATOM 851 C C . VAL A 1 109 ? -5.861 -11.977 4.302 1.00 94.44 109 VAL A C 1
ATOM 853 O O . VAL A 1 109 ? -6.466 -12.786 5.004 1.00 94.44 109 VAL A O 1
ATOM 856 N N . THR A 1 110 ? -5.047 -11.043 4.775 1.00 94.12 110 THR A N 1
ATOM 857 C CA . THR A 1 110 ? -4.876 -10.759 6.196 1.00 94.12 110 THR A CA 1
ATOM 858 C C . THR A 1 110 ? -5.449 -9.384 6.494 1.00 94.12 110 THR A C 1
ATOM 860 O O . THR A 1 110 ? -5.110 -8.419 5.816 1.00 94.12 110 THR A O 1
ATOM 863 N N . ARG A 1 111 ? -6.321 -9.294 7.504 1.00 95.31 111 ARG A N 1
ATOM 864 C CA . ARG A 1 111 ? -6.901 -8.031 7.989 1.00 95.31 111 ARG A CA 1
ATOM 865 C C . ARG A 1 111 ? -6.319 -7.666 9.347 1.00 95.31 111 ARG A C 1
ATOM 867 O O . ARG A 1 111 ? -6.123 -8.539 10.193 1.00 95.31 111 ARG A O 1
ATOM 874 N N . TYR A 1 112 ? -6.096 -6.383 9.575 1.00 95.88 112 TYR A N 1
ATOM 875 C CA . TYR A 1 112 ? -5.638 -5.834 10.843 1.00 95.88 112 TYR A CA 1
ATOM 876 C C . TYR A 1 112 ? -6.144 -4.401 11.036 1.00 95.88 112 TYR A C 1
ATOM 878 O O . TYR A 1 112 ? -6.861 -3.844 10.207 1.00 95.88 112 TYR A O 1
ATOM 886 N N . ILE A 1 113 ? -5.815 -3.832 12.195 1.00 97.94 113 ILE A N 1
ATOM 887 C CA . ILE A 1 113 ? -6.105 -2.440 12.526 1.00 97.94 113 ILE A CA 1
ATOM 888 C C . ILE A 1 113 ? -4.794 -1.671 12.470 1.00 97.94 113 ILE A C 1
ATOM 890 O O . ILE A 1 113 ? -3.860 -1.977 13.219 1.00 97.94 113 ILE A O 1
ATOM 894 N N . SER A 1 114 ? -4.752 -0.650 11.62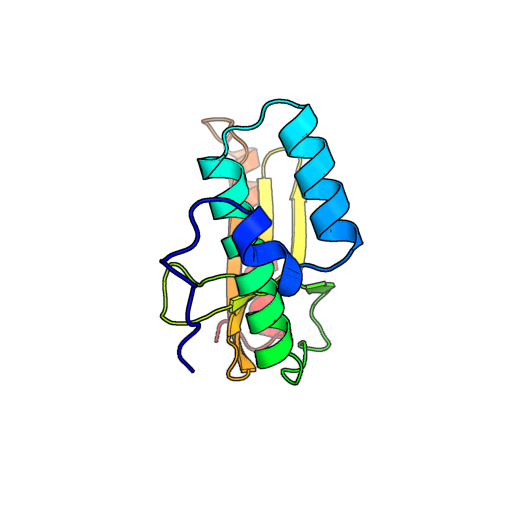4 1.00 96.81 114 SER A N 1
ATOM 895 C CA . SER A 1 114 ? -3.639 0.289 11.545 1.00 96.81 114 SER A CA 1
ATOM 896 C C . SER A 1 114 ? -4.019 1.592 12.235 1.00 96.81 114 SER A C 1
ATOM 898 O O . SER A 1 114 ? -5.089 2.149 12.002 1.00 96.81 114 SER A O 1
ATOM 900 N N . ALA A 1 115 ? -3.140 2.085 13.109 1.00 95.94 115 ALA A N 1
ATOM 901 C CA . ALA A 1 115 ? -3.295 3.378 13.762 1.00 95.94 115 ALA A CA 1
ATOM 902 C C . ALA A 1 115 ? -2.220 4.339 13.257 1.00 95.94 115 ALA A C 1
ATOM 904 O O . ALA A 1 115 ? -1.022 4.087 13.402 1.00 95.94 115 ALA A O 1
ATOM 905 N N . TYR A 1 116 ? -2.660 5.461 12.703 1.00 93.38 116 TYR A N 1
ATOM 906 C CA . TYR A 1 116 ? -1.809 6.527 12.200 1.00 93.38 116 TYR A CA 1
ATOM 907 C C . TYR A 1 116 ? -1.913 7.709 13.145 1.00 93.38 116 TYR A C 1
ATOM 909 O O . TYR A 1 116 ? -3.004 8.211 13.404 1.00 93.38 116 TYR A O 1
ATOM 917 N N . LEU A 1 117 ? -0.783 8.162 13.668 1.00 91.00 117 LEU A N 1
ATOM 918 C CA . LEU A 1 117 ? -0.718 9.336 14.528 1.00 91.00 117 LEU A CA 1
ATOM 919 C C . LEU A 1 117 ? 0.006 10.429 13.748 1.00 91.00 117 LEU A C 1
ATOM 921 O O . LEU A 1 117 ? 0.995 10.146 13.076 1.00 91.00 117 LEU A O 1
ATOM 925 N N . GLY A 1 118 ? -0.511 11.656 13.803 1.00 84.06 118 GLY A N 1
ATOM 926 C CA . GLY A 1 118 ? 0.163 12.801 13.201 1.00 84.06 118 GLY A CA 1
ATOM 927 C C . GLY A 1 118 ? 1.525 13.062 13.849 1.00 84.06 118 GLY A C 1
ATOM 928 O O . GLY A 1 118 ? 1.825 12.546 14.924 1.00 84.06 118 GLY A O 1
ATOM 929 N N . ASP A 1 119 ? 2.319 13.929 13.226 1.00 81.75 119 ASP A N 1
ATOM 930 C CA . ASP A 1 119 ? 3.699 14.228 13.645 1.00 81.75 119 ASP A CA 1
ATOM 931 C C . ASP A 1 119 ? 3.811 14.964 14.997 1.00 81.75 119 ASP A C 1
ATOM 933 O O . ASP A 1 119 ? 4.911 15.289 15.455 1.00 81.75 119 ASP A O 1
ATOM 937 N N . GLU A 1 120 ? 2.687 15.255 15.660 1.00 77.88 120 GLU A N 1
ATOM 938 C CA . GLU A 1 120 ? 2.706 15.869 16.981 1.00 77.88 120 GLU A CA 1
ATOM 939 C C . GLU A 1 120 ? 3.280 14.894 18.023 1.00 77.88 120 GLU A C 1
ATOM 941 O O . GLU A 1 120 ? 2.726 13.819 18.262 1.00 77.88 120 GLU A O 1
ATOM 946 N N . PRO A 1 121 ? 4.355 15.271 18.739 1.00 66.31 121 PRO A N 1
ATOM 947 C CA . PRO A 1 121 ? 5.091 14.337 19.588 1.00 66.31 121 PRO A CA 1
ATOM 948 C C . PRO A 1 121 ? 4.359 13.966 20.886 1.00 66.31 121 PRO A C 1
ATOM 950 O O . PRO A 1 121 ? 4.895 13.204 21.693 1.00 66.31 121 PRO A O 1
ATOM 953 N N . LYS A 1 122 ? 3.190 14.559 21.171 1.00 84.75 122 LYS A N 1
ATOM 954 C CA . LYS A 1 122 ? 2.491 14.404 22.453 1.00 84.75 122 LYS A CA 1
ATOM 955 C C . LYS A 1 122 ? 0.981 14.408 22.274 1.00 84.75 122 LYS A C 1
ATOM 957 O O . LYS A 1 122 ? 0.412 15.368 21.775 1.00 84.75 122 LYS A O 1
ATOM 962 N N . PHE A 1 123 ? 0.338 13.380 22.817 1.00 87.06 123 PHE A N 1
ATOM 963 C CA . PHE A 1 123 ? -1.110 13.320 22.952 1.00 87.06 123 PHE A CA 1
ATOM 964 C C . PHE A 1 123 ? -1.545 13.986 24.256 1.00 87.06 123 PHE A C 1
ATOM 966 O O . PHE A 1 123 ? -1.027 13.690 25.335 1.00 87.06 123 PHE A O 1
ATOM 973 N N . SER A 1 124 ? -2.558 14.840 24.176 1.00 91.75 124 SER A N 1
ATOM 974 C CA . SER A 1 124 ? -3.378 15.152 25.346 1.00 91.75 124 SER A CA 1
ATOM 975 C C . SER A 1 124 ? -4.145 13.910 25.813 1.00 91.75 124 SER A C 1
ATOM 977 O O . SER A 1 124 ? -4.405 12.975 25.052 1.00 91.75 124 SER A O 1
ATOM 979 N N . SER A 1 125 ? -4.579 13.912 27.073 1.00 95.06 125 SER A N 1
ATOM 980 C CA . SER A 1 125 ? -5.430 12.843 27.609 1.00 95.06 125 SER A CA 1
ATOM 981 C C . SER A 1 125 ? -6.767 12.720 26.865 1.00 95.06 125 SER A C 1
ATOM 983 O O . SER A 1 125 ? -7.301 11.618 26.752 1.00 95.06 125 SER A O 1
ATOM 985 N N . SER A 1 126 ? -7.305 13.822 26.331 1.00 93.94 126 SER A N 1
ATOM 986 C CA . SER A 1 126 ? -8.517 13.815 25.506 1.00 93.94 126 SER A CA 1
ATOM 987 C C . SER A 1 126 ? -8.275 13.150 24.152 1.00 93.94 126 SER A C 1
ATOM 9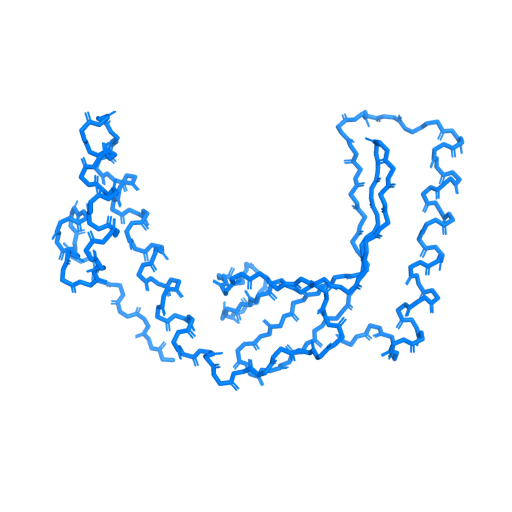89 O O . SER A 1 126 ? -9.053 12.280 23.771 1.00 93.94 126 SER A O 1
ATOM 991 N N . GLN A 1 127 ? -7.182 13.486 23.458 1.00 93.19 127 GLN A N 1
ATOM 992 C CA . GLN A 1 127 ? -6.790 12.806 22.217 1.00 93.19 127 GLN A CA 1
ATOM 993 C C . GLN A 1 127 ? -6.531 11.312 22.455 1.00 93.19 127 GLN A C 1
ATOM 995 O O . GLN A 1 127 ? -6.989 10.488 21.674 1.00 93.19 127 GLN A O 1
ATOM 1000 N N . ALA A 1 128 ? -5.874 10.945 23.559 1.00 93.56 128 ALA A N 1
ATOM 1001 C CA . ALA A 1 128 ? -5.629 9.542 23.895 1.00 93.56 128 ALA A CA 1
ATOM 1002 C C . ALA A 1 128 ? -6.936 8.759 24.125 1.00 93.56 128 ALA A C 1
ATOM 1004 O O . ALA A 1 128 ? -7.079 7.635 23.650 1.00 93.56 128 ALA A O 1
ATOM 1005 N N . ARG A 1 129 ? -7.921 9.357 24.812 1.00 96.62 129 ARG A N 1
ATOM 1006 C CA . ARG A 1 129 ? -9.250 8.745 24.992 1.00 96.62 129 ARG A CA 1
ATOM 1007 C C . ARG A 1 129 ? -10.010 8.608 23.677 1.00 96.62 129 ARG A C 1
ATOM 1009 O O . ARG 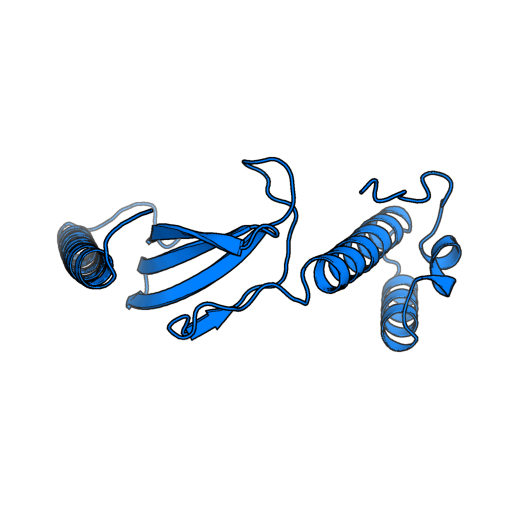A 1 129 ? -10.680 7.601 23.488 1.00 96.62 129 ARG A O 1
ATOM 1016 N N . LYS A 1 130 ? -9.898 9.591 22.779 1.00 95.44 130 LYS A N 1
ATOM 1017 C CA . LYS A 1 130 ? -10.480 9.505 21.435 1.00 95.44 130 LYS A CA 1
ATOM 1018 C C . LYS A 1 130 ? -9.867 8.361 20.632 1.00 95.44 130 LYS A C 1
ATOM 1020 O O . LYS A 1 130 ? -10.613 7.533 20.128 1.00 95.44 130 LYS A O 1
ATOM 1025 N N . LEU A 1 131 ? -8.536 8.266 20.591 1.00 95.31 131 LEU A N 1
ATOM 1026 C CA . LEU A 1 131 ? -7.844 7.167 19.915 1.00 95.31 131 LEU A CA 1
ATOM 1027 C C . LEU A 1 131 ? -8.286 5.807 20.468 1.00 95.31 131 LEU A C 1
ATOM 1029 O O . LEU A 1 131 ? -8.585 4.900 19.701 1.00 95.31 131 LEU A O 1
ATOM 1033 N N . ALA A 1 132 ? -8.380 5.678 21.794 1.00 96.69 132 ALA A N 1
ATOM 1034 C CA . ALA A 1 132 ? -8.858 4.451 22.423 1.00 96.69 132 ALA A CA 1
ATOM 1035 C C . ALA A 1 132 ? -10.289 4.089 21.985 1.00 96.69 132 ALA A C 1
ATOM 1037 O O . ALA A 1 132 ? -10.549 2.928 21.689 1.00 96.69 132 ALA A O 1
ATOM 1038 N N . ALA A 1 133 ? -11.200 5.065 21.899 1.00 97.56 133 ALA A N 1
ATOM 1039 C CA . ALA A 1 133 ? -12.557 4.830 21.404 1.00 97.56 133 ALA A CA 1
ATOM 1040 C C . ALA A 1 133 ? -12.565 4.390 19.930 1.00 97.56 133 ALA A C 1
ATOM 1042 O O . ALA A 1 133 ? -13.220 3.407 19.598 1.00 97.56 133 ALA A O 1
ATOM 1043 N N . MET A 1 134 ? -11.777 5.047 19.070 1.00 97.81 134 MET A N 1
ATOM 1044 C CA . MET A 1 134 ? -11.643 4.670 17.656 1.00 97.81 134 MET A CA 1
ATOM 1045 C C . MET A 1 134 ? -11.109 3.241 17.488 1.00 97.81 134 MET A C 1
ATOM 1047 O O . MET A 1 134 ? -11.593 2.501 16.638 1.00 97.81 134 MET A O 1
ATOM 1051 N N . LEU A 1 135 ? -10.138 2.837 18.313 1.00 98.25 135 LEU A N 1
ATOM 1052 C CA . LEU A 1 135 ? -9.589 1.478 18.301 1.00 98.25 135 LEU A CA 1
ATOM 1053 C C . LEU A 1 135 ? -10.616 0.430 18.742 1.00 98.25 135 LEU A C 1
ATOM 1055 O O . LEU A 1 135 ? -10.662 -0.641 18.147 1.00 98.25 135 LEU A O 1
ATOM 1059 N N . VAL A 1 136 ? -11.442 0.730 19.750 1.00 98.38 136 VAL A N 1
ATOM 1060 C CA . VAL A 1 136 ? -12.531 -0.168 20.176 1.00 98.38 136 VAL A CA 1
ATOM 1061 C C . VAL A 1 136 ? -13.555 -0.333 19.056 1.00 98.38 136 VAL A C 1
ATOM 1063 O O . VAL A 1 136 ? -13.879 -1.456 18.695 1.00 98.38 136 VAL A O 1
ATOM 1066 N N . GLU A 1 137 ? -13.997 0.765 18.439 1.00 98.00 137 GLU A N 1
ATOM 1067 C CA . GLU A 1 137 ? -14.945 0.703 17.319 1.00 98.00 137 GLU A CA 1
ATOM 1068 C C . GLU A 1 137 ? -14.383 -0.060 16.109 1.00 98.00 137 GLU A C 1
ATOM 1070 O O . GLU A 1 137 ? -15.122 -0.776 15.427 1.00 98.00 137 GLU A O 1
ATOM 1075 N N . ALA A 1 138 ? -13.085 0.087 15.827 1.00 97.69 138 ALA A N 1
ATOM 1076 C CA . ALA A 1 138 ? -12.413 -0.658 14.767 1.00 97.69 138 ALA A CA 1
ATOM 1077 C C . ALA A 1 138 ? -12.293 -2.153 15.102 1.00 97.69 138 ALA A C 1
ATOM 1079 O O . ALA A 1 138 ? -12.513 -2.982 14.223 1.00 97.69 138 ALA A O 1
ATOM 1080 N N . ALA A 1 139 ? -11.999 -2.499 16.360 1.00 98.00 139 ALA A N 1
ATOM 1081 C CA . ALA A 1 139 ? -11.953 -3.884 16.828 1.00 98.00 139 ALA A CA 1
ATOM 1082 C C . ALA A 1 139 ? -13.320 -4.564 16.716 1.00 98.00 139 ALA A C 1
ATOM 1084 O O . ALA A 1 139 ? -13.419 -5.608 16.077 1.00 98.00 139 ALA A O 1
ATOM 1085 N N . ASP A 1 140 ? -14.379 -3.926 17.218 1.00 97.75 140 ASP A N 1
ATOM 1086 C CA . ASP A 1 140 ? -15.745 -4.452 17.125 1.00 97.75 140 ASP A CA 1
ATOM 1087 C C . ASP A 1 140 ? -16.168 -4.664 15.661 1.00 97.75 140 ASP A C 1
ATOM 1089 O O . ASP A 1 140 ? -16.815 -5.654 15.311 1.00 97.75 140 ASP A O 1
ATOM 1093 N N . ALA A 1 141 ? -15.788 -3.738 14.776 1.00 96.12 141 ALA A N 1
ATOM 1094 C CA . ALA A 1 141 ? -16.077 -3.852 13.353 1.00 96.12 141 ALA A CA 1
ATOM 1095 C C . ALA A 1 141 ? -15.260 -4.958 12.667 1.00 96.12 141 ALA A C 1
ATOM 1097 O O . ALA A 1 141 ? -15.812 -5.659 11.821 1.00 96.12 141 ALA A O 1
ATOM 1098 N N . LEU A 1 142 ? -13.988 -5.144 13.028 1.00 95.88 142 LEU A N 1
ATOM 1099 C CA . LEU A 1 142 ? -13.166 -6.237 12.507 1.00 95.88 142 LEU A CA 1
ATOM 1100 C C . LEU A 1 142 ? -13.701 -7.601 12.972 1.00 95.88 142 LEU A C 1
ATOM 1102 O O . LEU A 1 142 ? -13.811 -8.522 12.162 1.00 95.88 142 LEU A O 1
ATOM 1106 N N . ASP A 1 143 ? -14.115 -7.724 14.233 1.00 95.94 143 ASP A N 1
ATOM 1107 C CA . ASP A 1 143 ? -14.737 -8.942 14.764 1.00 95.94 143 ASP A CA 1
ATOM 1108 C C . ASP A 1 143 ? -16.043 -9.274 14.029 1.00 95.94 143 ASP A C 1
ATOM 1110 O O . ASP A 1 143 ? -16.278 -10.426 13.656 1.00 95.94 143 ASP A O 1
ATOM 1114 N N . ALA A 1 144 ? -16.861 -8.263 13.719 1.00 93.25 144 ALA A N 1
ATOM 1115 C CA . ALA A 1 144 ? -18.073 -8.435 12.918 1.00 93.25 144 ALA A CA 1
ATOM 1116 C C . ALA A 1 144 ? -17.794 -8.912 11.475 1.00 93.25 144 ALA A C 1
ATOM 1118 O O . ALA A 1 144 ? -18.671 -9.511 10.851 1.00 93.25 144 ALA A O 1
ATOM 1119 N N . MET A 1 145 ? -16.581 -8.688 10.955 1.00 90.19 145 MET A N 1
ATOM 1120 C CA . MET A 1 145 ? -16.114 -9.188 9.652 1.00 90.19 145 MET A CA 1
ATOM 1121 C C . MET A 1 145 ? -15.511 -10.603 9.723 1.00 90.19 145 MET A C 1
ATOM 1123 O O . MET A 1 145 ? -15.086 -11.135 8.696 1.00 90.19 145 MET A O 1
ATOM 1127 N N . GLY A 1 146 ? -15.476 -11.227 10.906 1.00 85.81 146 GLY A N 1
ATOM 1128 C CA . GLY A 1 146 ? -14.860 -12.538 11.131 1.00 85.81 146 GLY A CA 1
ATOM 1129 C C . GLY A 1 146 ? -13.467 -12.492 11.769 1.00 85.81 146 GLY A C 1
ATOM 1130 O O . GLY A 1 146 ? -12.819 -13.535 11.844 1.00 85.81 146 GLY A O 1
ATOM 1131 N N . GLY A 1 147 ? -13.029 -11.324 12.253 1.00 75.44 147 GLY A N 1
ATOM 1132 C CA . GLY A 1 147 ? -11.773 -11.133 12.981 1.00 75.44 147 GLY A CA 1
ATOM 1133 C C . GLY A 1 147 ? -10.536 -10.968 12.090 1.00 75.44 147 GLY A C 1
ATOM 1134 O O . GLY A 1 147 ? -10.611 -10.978 10.859 1.00 75.44 147 GLY A O 1
ATOM 1135 N N . ALA A 1 148 ? -9.375 -10.793 12.731 1.00 68.69 148 ALA A N 1
ATOM 1136 C CA . ALA A 1 148 ? -8.075 -10.823 12.058 1.00 68.69 148 ALA A CA 1
ATOM 1137 C C . ALA A 1 148 ? -7.742 -12.263 11.624 1.00 68.69 148 ALA A C 1
ATOM 1139 O O . ALA A 1 148 ? -7.844 -13.185 12.437 1.00 68.69 148 ALA A O 1
ATOM 1140 N N . ILE A 1 149 ? -7.345 -12.441 10.361 1.00 58.12 149 ILE A N 1
ATOM 1141 C CA . ILE A 1 149 ? -6.982 -13.736 9.758 1.00 58.12 149 ILE A CA 1
ATOM 1142 C C . ILE A 1 149 ? -5.512 -13.720 9.347 1.00 58.12 149 ILE A C 1
ATOM 1144 O O . ILE A 1 149 ? -5.100 -12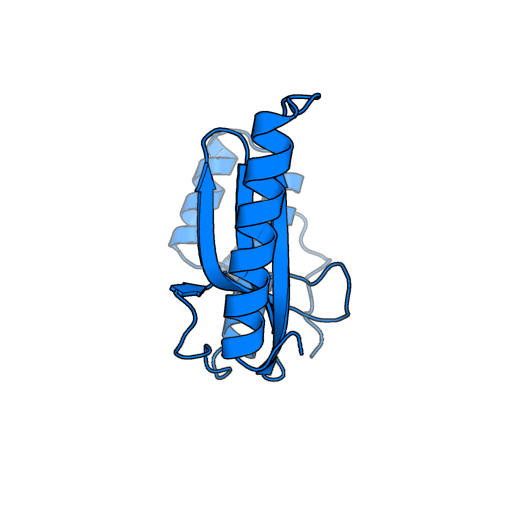.742 8.679 1.00 58.12 149 ILE A O 1
#

Solvent-accessible surface area (backbone atoms only — not comparable to full-atom values): 8692 Å² total; per-residue (Å²): 131,86,81,77,72,69,82,80,56,82,38,41,72,73,47,49,88,73,42,55,74,68,56,48,53,51,51,52,52,43,50,75,69,67,52,55,55,66,60,48,27,54,49,47,51,51,54,44,50,36,52,54,46,46,62,76,36,60,85,50,78,75,66,89,70,49,76,45,75,54,67,58,38,77,40,91,88,50,92,61,46,29,20,49,36,31,58,45,80,44,81,53,101,57,37,35,41,30,38,29,30,46,35,36,71,87,60,52,63,33,44,49,79,49,78,46,71,44,91,67,94,68,76,53,73,66,56,48,52,48,52,52,51,51,51,49,56,48,48,58,52,38,48,75,72,72,42,72,88

Foldseek 3Di:
DDPPDVPVDPFLVVCVVLDDPVLVVVLVVVVVVVDDRVVSNVVSSQVSVQVVLCVLLVPQDDDPQFPDKAGWDQDPPDHATWIKTWRDWDDDPFKIKTFIWIAGSVNDIWTDIDIDGHPPPDDDPVNVVVSVVNVVVSQVVCVVVVHTD

Nearest PDB structures (foldseek):
  3qcd-assembly1_A  TM=5.761E-01  e=3.477E-01  Homo sapiens
  1p15-assembly2_B  TM=5.558E-01  e=4.950E-01  Mus musculus
  2h4v-assembly2_B  TM=5.371E-01  e=5.250E-01  Homo sapiens
  8xqd-assembly2_B  TM=5.315E-01  e=1.270E+00  Homo sapiens
  6czj-assembly1_A  TM=6.057E-01  e=4.371E+00  synthetic construct